Protein AF-A0A818H6S6-F1 (afdb_monomer)

Solvent-accessible surface area (backbone atoms only — not comparable to full-atom values): 7954 Å² total; per-residue (Å²): 131,83,82,66,88,78,78,55,82,82,73,78,74,50,45,66,72,73,88,91,72,84,80,51,72,67,51,68,47,82,46,55,88,86,54,67,40,43,32,43,38,37,36,41,44,70,58,59,29,33,31,98,89,45,42,32,40,36,44,39,36,41,38,41,40,36,33,27,73,91,42,68,80,51,36,34,39,40,41,40,39,42,36,38,33,26,38,85,81,65,83,48,56,67,38,37,40,40,36,39,39,38,39,34,54,57,105,50,98,52,38,40,39,33,43,37,37,45,38,33,27,37,82,97,42,77,79,42,78,49,73,53,75,50,75,46,73,56,82,87,128

Radius of gyration: 19.84 Å; Cα contacts (8 Å, |Δi|>4): 309; chains: 1; bounding box: 61×36×53 Å

Foldseek 3Di:
DDPDPPPDPPPQFFAAPDDDDDAWPFDWDWDDPPAQKTKIKTKTWRHWGAGPVQKIKTKIKIWMWMAGNVHRLFIKIKIWMWIWIDGPVNPWTPKIWIKIWIWGDPPDSFKIKIKIWIWIDTVPGTPDIDIDMDIDTDDDD

Secondary structure (DSSP, 8-state):
----TTSS-----PEESSS-S-S---EEEEE-SSSSEEEEEEEEE---EE-TTSEEEEEEEEEEEEEESS-TT--EEEEEEEEEEEETTSS-EEEEEEEEEEEEE-SSTTEEEEEEEEEEEETTEEEEEEEEEEEEE----

Mean predicted aligned error: 11.94 Å

pLDDT: mean 74.02, std 17.7, range [35.22, 96.06]

Sequence (141 aa):
STRNDFDLPEICQGIPKNDLRDSSINRFRIFDEISEIITLKINEDCDSSEYPDGLIWDETTESIYTIKKNDPQSVRIEINRYLKYYFQDQSTIKVDIKTKSIMFTKNSPSTYEVEHQLNINNKDQIFFDKNWNLSFPRINY

Nearest PDB structures (foldseek):
  6ehd-assembly1_A  TM=3.661E-01  e=3.604E+00  Vibrio cholerae O395
  8xcj-assembly1_B  TM=4.862E-01  e=9.484E+00  Shigella sonnei
  8jto-assembly1_A  TM=3.204E-01  e=6.311E+00  Burkholderia pseudomallei

Organism: NCBI:txid392032

Structure (mmCIF, N/CA/C/O backbone):
data_AF-A0A818H6S6-F1
#
_entry.id   AF-A0A818H6S6-F1
#
loop_
_atom_site.group_PDB
_atom_site.id
_atom_site.type_symbol
_atom_site.label_atom_id
_atom_site.label_alt_id
_atom_site.label_comp_id
_atom_site.label_asym_id
_atom_site.label_entity_id
_atom_site.label_seq_id
_atom_site.pdbx_PDB_ins_code
_atom_site.Cartn_x
_atom_site.Cartn_y
_atom_site.Cartn_z
_atom_site.occupancy
_atom_site.B_iso_or_equiv
_atom_site.auth_seq_id
_atom_site.auth_comp_id
_atom_site.auth_asym_id
_atom_site.auth_atom_id
_atom_site.pdbx_PDB_model_num
ATOM 1 N N . SER A 1 1 ? -39.575 -6.938 -8.090 1.00 41.56 1 SER A N 1
ATOM 2 C CA . SER A 1 1 ? -38.705 -7.480 -7.034 1.00 41.56 1 SER A CA 1
ATOM 3 C C . SER A 1 1 ? -38.413 -6.358 -6.063 1.00 41.56 1 SER A C 1
ATOM 5 O O . SER A 1 1 ? -38.032 -5.274 -6.488 1.00 41.56 1 SER A O 1
ATOM 7 N N . THR A 1 2 ? -38.693 -6.560 -4.784 1.00 42.56 2 THR A N 1
ATOM 8 C CA . THR A 1 2 ? -38.320 -5.618 -3.726 1.00 42.56 2 THR A CA 1
ATOM 9 C C . THR A 1 2 ? -36.807 -5.694 -3.545 1.00 42.56 2 THR A C 1
ATOM 11 O O . THR A 1 2 ? -36.279 -6.783 -3.324 1.00 42.56 2 THR A O 1
ATOM 14 N N . ARG A 1 3 ? -36.108 -4.566 -3.728 1.00 38.50 3 ARG A N 1
ATOM 15 C CA . ARG A 1 3 ? -34.698 -4.437 -3.340 1.00 38.50 3 ARG A CA 1
ATOM 16 C C . ARG A 1 3 ? -34.601 -4.762 -1.851 1.00 38.50 3 ARG A C 1
ATOM 18 O O . ARG A 1 3 ? -35.414 -4.277 -1.072 1.00 38.50 3 ARG A O 1
ATOM 25 N N . ASN A 1 4 ? -33.669 -5.638 -1.502 1.00 39.00 4 ASN A N 1
ATOM 26 C CA . ASN A 1 4 ? -33.379 -5.993 -0.126 1.00 39.00 4 ASN A CA 1
ATOM 27 C C . ASN A 1 4 ? -32.395 -4.935 0.386 1.00 39.00 4 ASN A C 1
ATOM 29 O O . ASN A 1 4 ? -31.259 -4.882 -0.079 1.00 39.00 4 ASN A O 1
ATOM 33 N N . ASP A 1 5 ? -32.829 -4.075 1.305 1.00 43.50 5 ASP A N 1
ATOM 34 C CA . ASP A 1 5 ? -32.013 -2.977 1.856 1.00 43.50 5 ASP A CA 1
ATOM 35 C C . ASP A 1 5 ? -30.813 -3.471 2.705 1.00 43.50 5 ASP A C 1
ATOM 37 O O . ASP A 1 5 ? -30.058 -2.672 3.243 1.00 43.50 5 ASP A O 1
ATOM 41 N N . PHE A 1 6 ? -30.601 -4.792 2.777 1.00 43.41 6 PHE A N 1
ATOM 42 C CA . PHE A 1 6 ? -29.484 -5.467 3.449 1.00 43.41 6 PHE A CA 1
ATOM 43 C C . PHE A 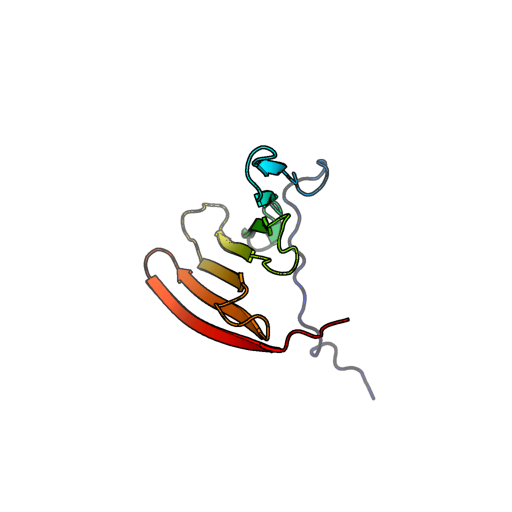1 6 ? -28.285 -5.801 2.536 1.00 43.41 6 PHE A C 1
ATOM 45 O O . PHE A 1 6 ? -27.274 -6.287 3.035 1.00 43.41 6 PHE A O 1
ATOM 52 N N . ASP A 1 7 ? -28.365 -5.557 1.220 1.00 41.53 7 ASP A N 1
ATOM 53 C CA . ASP A 1 7 ? -27.280 -5.883 0.268 1.00 41.53 7 ASP A CA 1
ATOM 54 C C . ASP A 1 7 ? -26.258 -4.746 0.065 1.00 41.53 7 ASP A C 1
ATOM 56 O O . ASP A 1 7 ? -25.313 -4.880 -0.716 1.00 41.53 7 ASP A O 1
ATOM 60 N N . LEU A 1 8 ? -26.426 -3.615 0.751 1.00 41.84 8 LEU A N 1
ATOM 61 C CA . LEU A 1 8 ? -25.431 -2.548 0.778 1.00 41.84 8 LEU A CA 1
ATOM 62 C C . LEU A 1 8 ? -24.716 -2.613 2.128 1.00 41.84 8 LEU A C 1
ATOM 64 O O . LEU A 1 8 ? -25.401 -2.594 3.150 1.00 41.84 8 LEU A O 1
ATOM 68 N N . PRO A 1 9 ? -23.371 -2.682 2.179 1.00 35.22 9 PRO A N 1
ATOM 69 C CA . PRO A 1 9 ? -22.693 -2.443 3.440 1.00 35.22 9 PRO A CA 1
ATOM 70 C C . PRO A 1 9 ? -23.146 -1.064 3.922 1.00 35.22 9 PRO A C 1
ATOM 72 O O . PRO A 1 9 ? -23.013 -0.085 3.183 1.00 35.22 9 PRO A O 1
ATOM 75 N N . GLU A 1 10 ? -23.717 -0.988 5.125 1.00 39.66 10 GLU A N 1
ATOM 76 C CA . GLU A 1 10 ? -23.851 0.284 5.821 1.00 39.66 10 GLU A CA 1
ATOM 77 C C . GLU A 1 10 ? -22.432 0.831 5.955 1.00 39.66 10 GLU A C 1
ATOM 79 O O . GLU A 1 10 ? -21.638 0.400 6.792 1.00 39.66 10 GLU A O 1
ATOM 84 N N . ILE A 1 11 ? -22.070 1.733 5.045 1.00 39.81 11 ILE A N 1
ATOM 85 C CA . ILE A 1 11 ? -20.874 2.540 5.183 1.00 39.81 11 ILE A CA 1
ATOM 86 C C . ILE A 1 11 ? -21.211 3.457 6.347 1.00 39.81 11 ILE A C 1
ATOM 88 O O . ILE A 1 11 ? -21.821 4.508 6.156 1.00 39.81 11 ILE A O 1
ATOM 92 N N . CYS A 1 12 ? -20.881 3.033 7.566 1.00 39.75 12 CYS A N 1
ATOM 93 C CA . CYS A 1 12 ? -20.804 3.948 8.685 1.00 39.75 12 CYS A CA 1
ATOM 94 C C . CYS A 1 12 ? -19.848 5.055 8.233 1.00 39.75 12 CYS A C 1
ATOM 96 O O . CYS A 1 12 ? -18.659 4.822 8.037 1.00 39.75 12 CYS A O 1
ATOM 98 N N . GLN A 1 13 ? -20.378 6.236 7.940 1.00 47.03 13 GLN A N 1
ATOM 99 C CA . GLN A 1 13 ? -19.546 7.390 7.647 1.00 47.03 13 GLN A CA 1
ATOM 100 C C . GLN A 1 13 ? -19.146 7.948 9.007 1.00 47.03 13 GLN A C 1
ATOM 102 O O . GLN A 1 13 ? -20.001 8.415 9.761 1.00 47.03 13 GLN A O 1
ATOM 107 N N . GLY A 1 14 ? -17.869 7.800 9.364 1.00 47.97 14 GLY A N 1
ATOM 108 C CA . GLY A 1 14 ? -17.321 8.439 10.556 1.00 47.97 14 GLY A CA 1
ATOM 109 C C . GLY A 1 14 ? -17.600 9.943 10.511 1.00 47.97 14 GLY A C 1
ATOM 110 O O . GLY A 1 14 ? -17.602 10.551 9.442 1.00 47.97 14 GLY A O 1
ATOM 111 N N . ILE A 1 15 ? -17.869 10.539 11.667 1.00 58.62 15 ILE A N 1
ATOM 112 C CA . ILE A 1 15 ? -17.996 11.984 11.813 1.00 58.62 15 ILE A CA 1
ATOM 113 C C . ILE A 1 15 ? -16.565 12.550 11.798 1.00 58.62 15 ILE A C 1
ATOM 115 O O . ILE A 1 15 ? -15.738 12.161 12.630 1.00 58.62 15 ILE A O 1
ATOM 119 N N . PRO A 1 16 ? -16.222 13.450 10.864 1.00 57.00 16 PRO A N 1
ATOM 120 C CA . PRO A 1 16 ? -14.934 14.128 10.896 1.00 57.00 16 PRO A CA 1
ATOM 121 C C . PRO A 1 16 ? -14.773 14.848 12.239 1.00 57.00 16 PRO A C 1
ATOM 123 O O . PRO A 1 16 ? -15.674 15.566 12.682 1.00 57.00 16 PRO A O 1
ATOM 126 N N . LYS A 1 17 ? -13.642 14.654 12.922 1.00 53.00 17 LYS A N 1
ATOM 127 C CA . LYS A 1 17 ? -13.393 15.292 14.217 1.00 53.00 17 LYS A CA 1
ATOM 128 C C . LYS A 1 17 ? -13.019 16.765 13.990 1.00 53.00 17 LYS A C 1
ATOM 130 O O . LYS A 1 17 ? -11.846 17.107 13.932 1.00 53.00 17 LYS A O 1
ATOM 135 N N . ASN A 1 18 ? -14.045 17.613 13.910 1.00 47.44 18 ASN A N 1
ATOM 136 C CA . ASN A 1 18 ? -14.035 19.059 13.645 1.00 47.44 18 ASN A CA 1
ATOM 137 C C . ASN A 1 18 ? -13.714 19.517 12.211 1.00 47.44 18 ASN A C 1
ATOM 139 O O . ASN A 1 18 ? -12.700 19.179 11.609 1.00 47.44 18 ASN A O 1
ATOM 143 N N . ASP A 1 19 ? -14.612 20.391 11.754 1.00 53.59 19 ASP A N 1
ATOM 144 C CA . ASP A 1 19 ? -14.634 21.135 10.503 1.00 53.59 19 ASP A CA 1
ATOM 145 C C . ASP A 1 19 ? -13.541 22.220 10.404 1.00 53.59 19 ASP A C 1
ATOM 147 O O . ASP A 1 19 ? -13.168 22.853 11.395 1.00 53.59 19 ASP A O 1
ATOM 151 N N . LEU A 1 20 ? -13.160 22.507 9.150 1.00 37.62 20 LEU A N 1
ATOM 152 C CA . LEU A 1 20 ? -12.318 23.605 8.641 1.00 37.62 20 LEU A CA 1
ATOM 153 C C . LEU A 1 20 ? -10.797 23.386 8.666 1.00 37.62 20 LEU A C 1
ATOM 155 O O . LEU A 1 20 ? -10.072 24.095 9.364 1.00 37.62 20 LEU A O 1
ATOM 159 N N . ARG A 1 21 ? -10.295 22.517 7.782 1.00 42.00 21 ARG A N 1
ATOM 160 C CA . ARG A 1 21 ? -9.002 22.707 7.094 1.00 42.00 21 ARG A CA 1
ATOM 161 C C . ARG A 1 21 ? -8.991 21.927 5.780 1.00 42.00 21 ARG A C 1
ATOM 163 O O . ARG A 1 21 ? -9.605 20.869 5.697 1.00 42.00 21 ARG A O 1
ATOM 170 N N . ASP A 1 22 ? -8.348 22.488 4.756 1.00 39.47 22 ASP A N 1
ATOM 171 C CA . ASP A 1 22 ? -8.267 21.870 3.430 1.00 39.47 22 ASP A CA 1
ATOM 172 C C . ASP A 1 22 ? -7.648 20.469 3.530 1.00 39.47 22 ASP A C 1
ATOM 174 O O . ASP A 1 22 ? -6.596 20.288 4.146 1.00 39.47 22 ASP A O 1
ATOM 178 N N . SER A 1 23 ? -8.329 19.492 2.927 1.00 37.62 23 SER A N 1
ATOM 179 C CA . SER A 1 23 ? -7.950 18.080 2.880 1.00 37.62 23 SER A CA 1
ATOM 180 C C . SER A 1 23 ? -6.487 17.869 2.483 1.00 37.62 23 SER A C 1
ATOM 182 O O . SER A 1 23 ? -6.017 18.494 1.529 1.00 37.62 23 SER A O 1
ATOM 184 N N . SER A 1 24 ? -5.832 16.898 3.129 1.00 44.53 24 SER A N 1
ATOM 185 C CA . SER A 1 24 ? -4.559 16.270 2.738 1.00 44.53 24 SER A CA 1
ATOM 186 C C . SER A 1 24 ? -3.409 17.252 2.478 1.00 44.53 24 SER A C 1
ATOM 188 O O . SER A 1 24 ? -3.249 17.792 1.381 1.00 44.53 24 SER A O 1
ATOM 190 N N . ILE A 1 25 ? -2.526 17.442 3.465 1.00 44.88 25 ILE A N 1
ATOM 191 C CA . ILE A 1 25 ? -1.250 18.128 3.227 1.00 44.88 25 ILE A CA 1
ATOM 192 C C . ILE A 1 25 ? -0.358 17.199 2.394 1.00 44.88 25 ILE A C 1
ATOM 194 O O . ILE A 1 25 ? 0.504 16.502 2.925 1.00 44.88 25 ILE A O 1
ATOM 198 N N . ASN A 1 26 ? -0.532 17.233 1.074 1.00 48.59 26 ASN A N 1
ATOM 199 C CA . ASN A 1 26 ? 0.338 16.562 0.118 1.00 48.59 26 ASN A CA 1
ATOM 200 C C . ASN A 1 26 ? 1.714 17.226 0.144 1.00 48.59 26 ASN A C 1
ATOM 202 O O . ASN A 1 26 ? 1.987 18.199 -0.562 1.00 48.59 26 ASN A O 1
ATOM 206 N N . ARG A 1 27 ? 2.608 16.714 0.991 1.00 52.44 27 ARG A N 1
ATOM 207 C CA . ARG A 1 27 ? 4.005 17.154 0.998 1.00 52.44 27 ARG A CA 1
ATOM 208 C C . ARG A 1 27 ? 4.741 16.377 -0.068 1.00 52.44 27 ARG A C 1
ATOM 210 O O . ARG A 1 27 ? 5.144 15.237 0.167 1.00 52.44 27 ARG A O 1
ATOM 217 N N . PHE A 1 28 ? 4.923 17.008 -1.222 1.00 52.78 28 PHE A N 1
ATOM 218 C CA . PHE A 1 28 ? 5.813 16.483 -2.238 1.00 52.78 28 PHE A CA 1
ATOM 219 C C . PHE A 1 28 ? 7.235 17.004 -2.023 1.00 52.78 28 PHE A C 1
ATOM 221 O O . PHE A 1 28 ? 7.458 18.180 -1.731 1.00 52.78 28 PHE A O 1
ATOM 228 N N . ARG A 1 29 ? 8.219 16.121 -2.162 1.00 53.31 29 ARG A N 1
ATOM 229 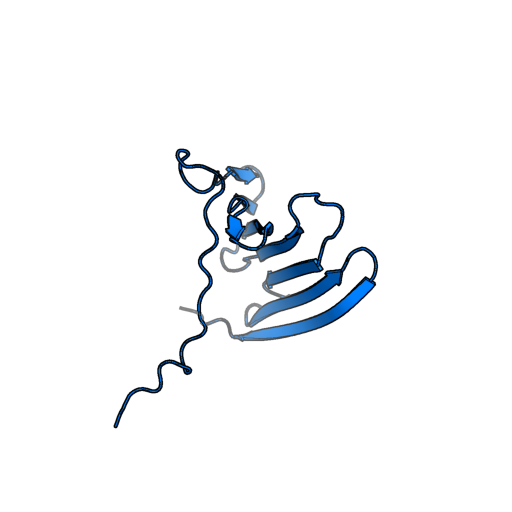C CA . ARG A 1 29 ? 9.630 16.499 -2.211 1.00 53.31 29 ARG A CA 1
ATOM 230 C C . ARG A 1 29 ? 10.256 15.854 -3.432 1.00 53.31 29 ARG A C 1
ATOM 232 O O . ARG A 1 29 ? 10.248 14.631 -3.559 1.00 53.31 29 ARG A O 1
ATOM 239 N N . ILE A 1 30 ? 10.774 16.698 -4.317 1.00 58.16 30 ILE A N 1
ATOM 240 C CA . ILE A 1 30 ? 11.589 16.270 -5.448 1.00 58.16 30 ILE A CA 1
ATOM 241 C C . ILE A 1 30 ? 13.014 16.132 -4.924 1.00 58.16 30 ILE A C 1
ATOM 243 O O . ILE A 1 30 ? 13.577 17.074 -4.362 1.00 58.16 30 ILE A O 1
ATOM 247 N N . PHE A 1 31 ? 13.566 14.935 -5.048 1.00 61.38 31 PHE A N 1
ATOM 248 C CA . PHE A 1 31 ? 14.961 14.658 -4.773 1.00 61.38 31 PHE A CA 1
ATOM 249 C C . PHE A 1 31 ? 15.689 14.466 -6.100 1.00 61.38 31 PHE A C 1
ATOM 251 O O . PHE A 1 31 ? 15.284 13.643 -6.920 1.00 61.38 31 PHE A O 1
ATOM 258 N N . ASP A 1 32 ? 16.791 15.205 -6.208 1.00 57.88 32 ASP A N 1
ATOM 259 C CA . ASP A 1 32 ? 17.893 15.021 -7.145 1.00 57.88 32 ASP A CA 1
ATOM 260 C C . ASP A 1 32 ? 17.623 15.388 -8.618 1.00 57.88 32 ASP A C 1
ATOM 262 O O . ASP A 1 32 ? 16.98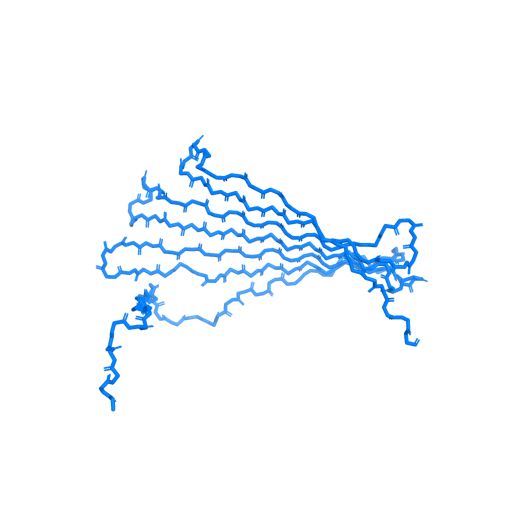4 14.671 -9.382 1.00 57.88 32 ASP A O 1
ATOM 266 N N . GLU A 1 33 ? 18.162 16.535 -9.035 1.00 52.44 33 GLU A N 1
ATOM 267 C CA . GLU A 1 33 ? 18.283 16.903 -10.452 1.00 52.44 33 GLU A CA 1
ATOM 268 C C . GLU A 1 33 ? 19.690 16.616 -11.010 1.00 52.44 33 GLU A C 1
ATOM 270 O O . GLU A 1 33 ? 19.887 16.717 -12.225 1.00 52.44 33 GLU A O 1
ATOM 275 N N . ILE A 1 34 ? 20.645 16.236 -10.147 1.00 58.03 34 ILE A N 1
ATOM 276 C CA . ILE A 1 34 ? 22.081 16.134 -10.444 1.00 58.03 34 ILE A CA 1
ATOM 277 C C . ILE A 1 34 ? 22.459 14.705 -10.857 1.00 58.03 34 ILE A C 1
ATOM 279 O O . ILE A 1 34 ? 23.329 14.526 -11.709 1.00 58.03 34 ILE A O 1
ATOM 283 N N . SER A 1 35 ? 21.785 13.686 -10.319 1.00 62.94 35 SER A N 1
ATOM 284 C CA . SER A 1 35 ? 21.899 12.306 -10.790 1.00 62.94 35 SER A CA 1
ATOM 285 C C . SER A 1 35 ? 20.886 12.022 -11.907 1.00 62.94 35 SER A C 1
ATOM 287 O O . SER A 1 35 ? 19.870 12.698 -12.070 1.00 62.94 35 SER A O 1
ATOM 289 N N . GLU A 1 36 ? 21.147 11.018 -12.738 1.00 75.06 36 GLU A N 1
ATOM 290 C CA . GLU A 1 36 ? 20.263 10.588 -13.832 1.00 75.06 36 GLU A CA 1
ATOM 291 C C . GLU A 1 36 ? 18.909 10.031 -13.341 1.00 75.06 36 GLU A C 1
ATOM 293 O O . GLU A 1 36 ? 18.220 9.339 -14.083 1.00 75.06 36 GLU A O 1
ATOM 298 N N . ILE A 1 37 ? 18.525 10.290 -12.091 1.00 79.62 37 ILE A N 1
ATOM 299 C CA . ILE A 1 37 ? 17.388 9.718 -11.387 1.00 79.62 37 ILE A CA 1
ATOM 300 C C . ILE A 1 37 ? 16.558 10.858 -10.809 1.00 79.62 37 ILE A C 1
ATOM 302 O O . ILE A 1 37 ? 17.056 11.662 -10.037 1.00 79.62 37 ILE A O 1
ATOM 306 N N . ILE A 1 38 ? 15.275 10.892 -11.145 1.00 81.88 38 ILE A N 1
ATOM 307 C CA . ILE A 1 38 ? 14.297 11.798 -10.547 1.00 81.88 38 ILE A CA 1
ATOM 308 C C . ILE A 1 38 ? 13.529 11.001 -9.500 1.00 81.88 38 ILE A C 1
ATOM 310 O O . ILE A 1 38 ? 12.968 9.951 -9.824 1.00 81.88 38 ILE A O 1
ATOM 314 N N . THR A 1 39 ? 13.480 11.489 -8.2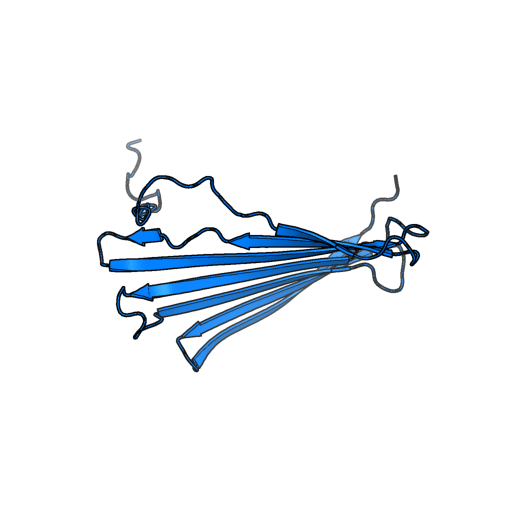60 1.00 83.50 39 THR A N 1
ATOM 315 C CA . THR A 1 39 ? 12.645 10.890 -7.211 1.00 83.50 39 THR A CA 1
ATOM 316 C C . THR A 1 39 ? 11.605 11.878 -6.700 1.00 83.50 39 THR A C 1
ATOM 318 O O . THR A 1 39 ? 11.937 12.978 -6.268 1.00 83.50 39 THR A O 1
ATOM 321 N N . LEU A 1 40 ? 10.343 11.462 -6.701 1.00 83.62 40 LEU A N 1
ATOM 322 C CA . LEU A 1 40 ? 9.214 12.182 -6.130 1.00 83.62 40 LEU A CA 1
ATOM 323 C C . LEU A 1 40 ? 8.693 11.401 -4.926 1.00 83.62 40 LEU A C 1
ATOM 325 O O . LEU A 1 40 ? 8.232 10.272 -5.067 1.00 83.62 40 LEU A O 1
ATOM 329 N N . LYS A 1 41 ? 8.741 12.012 -3.744 1.00 84.50 41 LYS A N 1
ATOM 330 C CA . LYS A 1 41 ? 8.101 11.477 -2.539 1.00 84.50 41 LYS A CA 1
ATOM 331 C C . LYS A 1 41 ? 6.850 12.285 -2.231 1.00 84.50 41 LYS A C 1
ATOM 333 O O . LYS A 1 41 ? 6.967 13.500 -2.116 1.00 84.50 41 LYS A O 1
ATOM 338 N N . ILE A 1 42 ? 5.710 11.624 -2.061 1.00 80.69 42 ILE A N 1
ATOM 339 C CA . ILE A 1 42 ? 4.424 12.198 -1.650 1.00 80.69 42 ILE A CA 1
ATOM 340 C C . ILE A 1 42 ? 4.028 11.546 -0.327 1.00 80.69 42 ILE A C 1
ATOM 342 O O . ILE A 1 42 ? 4.070 10.324 -0.210 1.00 80.69 42 ILE A O 1
ATOM 346 N N . ASN A 1 43 ? 3.658 12.354 0.663 1.00 79.69 43 ASN A N 1
ATOM 347 C CA . ASN A 1 43 ? 3.019 11.862 1.881 1.00 79.69 43 ASN A CA 1
ATOM 348 C C . ASN A 1 43 ? 1.612 12.441 1.940 1.00 79.69 43 ASN A C 1
ATOM 350 O O . ASN A 1 43 ? 1.463 13.662 1.845 1.00 79.69 43 ASN A O 1
ATOM 354 N N . GLU A 1 44 ? 0.634 11.562 2.092 1.00 79.06 44 GLU A N 1
ATOM 355 C CA . GLU A 1 44 ? -0.781 11.867 2.236 1.00 79.06 44 GLU A CA 1
ATOM 356 C C . GLU A 1 44 ? -1.194 11.425 3.641 1.00 79.06 44 GLU A C 1
ATOM 358 O O . GLU A 1 44 ? -0.926 10.299 4.062 1.00 79.06 44 GLU A O 1
ATOM 363 N N . ASP A 1 45 ? -1.803 12.339 4.377 1.00 77.88 45 ASP A N 1
ATOM 364 C CA . ASP A 1 45 ? -2.388 12.089 5.687 1.00 77.88 45 ASP A CA 1
ATOM 365 C C . ASP A 1 45 ? -3.877 12.393 5.534 1.00 77.88 45 ASP A C 1
ATOM 367 O O . ASP A 1 45 ? -4.236 13.501 5.118 1.00 77.88 45 ASP A O 1
ATOM 371 N N . CYS A 1 46 ? -4.720 11.378 5.722 1.00 69.12 46 CYS A N 1
ATOM 372 C CA . CYS A 1 46 ? -6.158 11.483 5.483 1.00 69.12 46 CYS A CA 1
ATOM 373 C C . CYS A 1 46 ? -6.927 12.025 6.695 1.00 69.12 46 CYS A C 1
ATOM 375 O O . CYS A 1 46 ? -8.154 12.086 6.624 1.00 69.12 46 CYS A O 1
ATOM 377 N N . ASP A 1 47 ? -6.216 12.452 7.745 1.00 65.94 47 ASP A N 1
ATOM 378 C CA . ASP A 1 47 ? -6.750 12.850 9.045 1.00 65.94 47 ASP A CA 1
ATOM 379 C C . ASP A 1 47 ? -7.589 11.743 9.717 1.00 65.94 47 ASP A C 1
ATOM 381 O O . ASP A 1 47 ? -8.151 10.830 9.105 1.00 65.94 47 ASP A O 1
ATOM 385 N N . SER A 1 48 ? -7.701 11.815 11.042 1.00 76.38 48 SER A N 1
ATOM 386 C CA . SER A 1 48 ? -8.471 10.830 11.794 1.00 76.38 48 SER A CA 1
ATOM 387 C C . SER A 1 48 ? -9.978 11.119 11.737 1.00 76.38 48 SER A C 1
ATOM 389 O O . SER A 1 48 ? -10.413 12.218 12.091 1.00 76.38 48 SER A O 1
ATOM 391 N N . SER A 1 49 ? -10.792 10.122 11.392 1.00 79.62 49 SER A N 1
ATOM 392 C CA . SER A 1 49 ? -12.259 10.174 11.468 1.00 79.62 49 SER A CA 1
ATOM 393 C C . SER A 1 49 ? -12.769 9.477 12.725 1.00 79.62 49 SER A C 1
ATOM 395 O O . SER A 1 49 ? -12.281 8.403 13.069 1.00 79.62 49 SER A O 1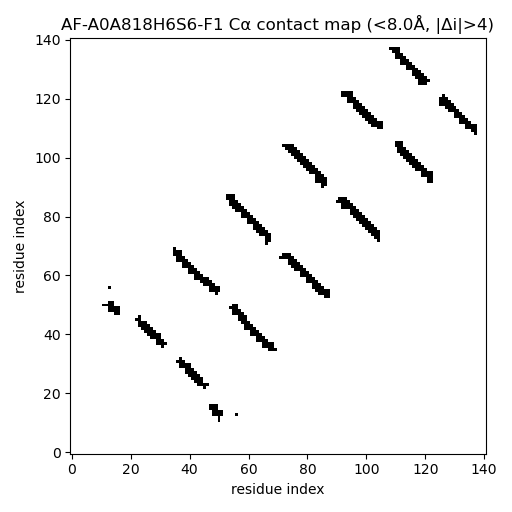
ATOM 397 N N . GLU A 1 50 ? -13.775 10.039 13.396 1.00 79.31 50 GLU A N 1
ATOM 398 C CA . GLU A 1 50 ? -14.344 9.471 14.622 1.00 79.31 50 GLU A CA 1
ATOM 399 C C . GLU A 1 50 ? -15.791 9.015 14.407 1.00 79.31 50 GLU A C 1
ATOM 401 O O . GLU A 1 50 ? -16.659 9.768 13.985 1.00 79.31 50 GLU A O 1
ATOM 406 N N . TYR A 1 51 ? -16.078 7.760 14.705 1.00 78.12 51 TYR A N 1
ATOM 407 C CA . TYR A 1 51 ? -17.395 7.162 14.571 1.00 78.12 51 TYR A CA 1
ATOM 408 C C . TYR A 1 51 ? -18.240 7.410 15.832 1.00 78.12 51 TYR A C 1
ATOM 410 O O . TYR A 1 51 ? -17.688 7.604 16.918 1.00 78.12 51 TYR A O 1
ATOM 418 N N . PRO A 1 52 ? -19.585 7.363 15.733 1.00 76.00 52 PRO A N 1
ATOM 419 C CA . PRO A 1 52 ? -20.483 7.618 16.867 1.00 76.00 52 PRO A CA 1
ATOM 420 C C . PRO A 1 52 ? -20.278 6.709 18.091 1.00 76.00 52 PRO A C 1
ATOM 422 O O . PRO A 1 52 ? -20.680 7.065 19.195 1.00 76.00 52 PRO A O 1
ATOM 425 N N . ASP A 1 53 ? -19.668 5.536 17.910 1.00 77.62 53 ASP A N 1
ATOM 426 C CA . ASP A 1 53 ? -19.326 4.583 18.971 1.00 77.62 53 ASP A CA 1
ATOM 427 C C . ASP A 1 53 ? -17.975 4.887 19.656 1.00 77.62 53 ASP A C 1
ATOM 429 O O . ASP A 1 53 ? -17.510 4.110 20.494 1.00 77.62 53 ASP A O 1
ATOM 433 N N . GLY A 1 54 ? -17.335 6.009 19.308 1.00 77.69 54 GLY A N 1
ATOM 434 C CA . GLY A 1 54 ? -16.033 6.426 19.828 1.00 77.69 54 GLY A CA 1
ATOM 435 C C . GLY A 1 54 ? -14.844 5.709 19.181 1.00 77.69 54 GLY A C 1
ATOM 436 O O . GLY A 1 54 ? -13.718 5.827 19.680 1.00 77.69 54 GLY A O 1
ATOM 437 N N . LEU A 1 55 ? -15.068 4.949 18.101 1.00 83.00 55 LEU A N 1
ATOM 438 C CA . LEU A 1 55 ? -14.002 4.381 17.281 1.00 83.00 55 LEU A CA 1
ATOM 439 C C . LEU A 1 55 ? -13.369 5.474 16.416 1.00 83.00 55 LEU A C 1
ATOM 441 O O . LEU A 1 55 ? -14.061 6.250 15.775 1.00 83.00 55 LEU A O 1
ATOM 445 N N . ILE A 1 56 ? -12.049 5.501 16.350 1.00 84.62 56 ILE A N 1
ATOM 446 C CA . ILE A 1 56 ? -11.273 6.396 15.503 1.00 84.62 56 ILE A CA 1
ATOM 447 C C . ILE A 1 56 ? -10.597 5.575 14.410 1.00 84.62 56 ILE A C 1
ATOM 449 O O . ILE A 1 56 ? -10.051 4.499 14.667 1.00 84.62 56 ILE A O 1
ATOM 453 N N . TRP A 1 57 ? -10.655 6.105 13.197 1.00 85.12 57 TRP A N 1
ATOM 454 C CA . TRP A 1 57 ? -10.022 5.593 11.995 1.00 85.12 57 TRP A CA 1
ATOM 455 C C . TRP A 1 57 ? -8.990 6.601 11.507 1.00 85.12 57 TRP A C 1
ATOM 457 O O . TRP A 1 57 ? -9.325 7.769 11.352 1.00 85.12 57 TRP A O 1
ATOM 467 N N . ASP A 1 58 ? -7.758 6.160 11.289 1.00 85.06 58 ASP A N 1
ATOM 468 C CA . ASP A 1 58 ? -6.634 7.003 10.875 1.00 85.06 58 ASP A CA 1
ATOM 469 C C . ASP A 1 58 ? -5.893 6.337 9.711 1.00 85.06 58 ASP A C 1
ATOM 471 O O . ASP A 1 58 ? -5.615 5.132 9.761 1.00 85.06 58 ASP A O 1
ATOM 475 N N . GLU A 1 59 ? -5.594 7.099 8.660 1.00 85.75 59 GLU A N 1
ATOM 476 C CA . GLU A 1 59 ? -4.928 6.607 7.456 1.00 85.75 59 GLU A CA 1
ATOM 477 C C . GLU A 1 59 ? -3.790 7.534 7.026 1.00 85.75 59 GLU A C 1
ATOM 479 O O . GLU A 1 59 ? -3.981 8.721 6.776 1.00 85.75 59 GLU A O 1
ATOM 484 N N . THR A 1 60 ? -2.609 6.947 6.832 1.00 85.19 60 THR A N 1
ATOM 485 C CA . THR A 1 60 ? -1.468 7.626 6.211 1.00 85.19 60 THR A CA 1
ATOM 486 C C . THR A 1 60 ? -0.952 6.820 5.031 1.00 85.19 60 THR A C 1
ATOM 488 O O . THR A 1 60 ? -0.848 5.590 5.083 1.00 85.19 60 THR A O 1
ATOM 491 N N . THR A 1 61 ? -0.603 7.517 3.957 1.00 86.25 61 THR A N 1
ATOM 492 C CA . THR A 1 61 ? -0.029 6.934 2.748 1.00 86.25 61 THR A CA 1
ATOM 493 C C . THR A 1 61 ? 1.272 7.642 2.394 1.00 86.25 61 THR A C 1
ATOM 495 O O . THR A 1 61 ? 1.341 8.860 2.275 1.00 86.25 61 THR A O 1
ATOM 498 N N . GLU A 1 62 ? 2.328 6.868 2.185 1.00 87.31 62 GLU A N 1
ATOM 499 C CA . GLU A 1 62 ? 3.592 7.341 1.638 1.00 87.31 62 GLU A CA 1
ATOM 500 C C . GLU A 1 62 ? 3.799 6.706 0.266 1.00 87.31 62 GLU A C 1
ATOM 502 O O . GLU A 1 62 ? 3.847 5.484 0.140 1.00 87.31 62 GLU A O 1
ATOM 507 N N . SER A 1 63 ? 3.958 7.543 -0.757 1.00 87.44 63 SER A N 1
ATOM 508 C CA . SER A 1 63 ? 4.246 7.114 -2.122 1.00 87.44 63 SER A CA 1
ATOM 509 C C . SER A 1 63 ? 5.598 7.658 -2.581 1.00 87.44 63 SER A C 1
ATOM 511 O O . SER A 1 63 ? 5.868 8.855 -2.478 1.00 87.44 63 SER A O 1
ATOM 513 N N . ILE A 1 64 ? 6.456 6.793 -3.111 1.00 88.81 64 ILE A N 1
ATOM 514 C CA . ILE A 1 64 ? 7.777 7.133 -3.641 1.00 88.81 64 ILE A CA 1
ATOM 515 C C . ILE A 1 64 ? 7.837 6.678 -5.096 1.00 88.81 64 ILE A C 1
ATOM 517 O O . ILE A 1 64 ? 7.691 5.495 -5.395 1.00 88.81 64 ILE A O 1
ATOM 521 N N . TYR A 1 65 ? 8.086 7.621 -5.996 1.00 87.31 65 TYR A N 1
ATOM 522 C CA . TYR A 1 65 ? 8.233 7.391 -7.426 1.00 87.31 65 TYR A CA 1
ATOM 523 C C . TYR A 1 65 ? 9.666 7.713 -7.827 1.00 87.31 65 TYR A C 1
ATOM 525 O O . TYR A 1 65 ? 10.135 8.825 -7.599 1.00 87.31 65 TYR A O 1
ATOM 533 N N . THR A 1 66 ? 10.356 6.766 -8.447 1.00 87.50 66 THR A N 1
ATOM 534 C CA . THR A 1 66 ? 11.730 6.928 -8.920 1.00 87.50 66 THR A CA 1
ATOM 535 C C . THR A 1 66 ? 11.796 6.587 -10.403 1.00 87.50 66 THR A C 1
ATOM 537 O O . THR A 1 66 ? 11.373 5.506 -10.814 1.00 87.50 66 THR A O 1
ATOM 540 N N . ILE A 1 67 ? 12.333 7.505 -11.207 1.00 84.38 67 ILE A N 1
ATOM 541 C CA . ILE A 1 67 ? 12.455 7.380 -12.665 1.00 84.38 67 ILE A CA 1
ATOM 542 C C . ILE A 1 67 ? 13.901 7.650 -13.061 1.00 84.38 67 ILE A C 1
ATOM 544 O O . ILE A 1 67 ? 14.483 8.640 -12.622 1.00 84.38 67 ILE A O 1
ATOM 548 N N . LYS A 1 68 ? 14.477 6.816 -13.929 1.00 82.00 68 LYS A N 1
ATOM 549 C CA . LYS A 1 68 ? 15.776 7.101 -14.551 1.00 82.00 68 LYS A CA 1
ATOM 550 C C . LYS A 1 68 ? 15.574 7.919 -15.829 1.00 82.00 68 LYS A C 1
ATOM 552 O O . LYS A 1 68 ? 14.780 7.543 -16.681 1.00 82.00 68 LYS A O 1
ATOM 557 N N . LYS A 1 69 ? 16.297 9.025 -15.998 1.00 78.62 69 LYS A N 1
ATOM 558 C CA . LYS A 1 69 ? 16.215 9.908 -17.177 1.00 78.62 69 LYS A CA 1
ATOM 559 C C . LYS A 1 69 ? 16.635 9.193 -18.466 1.00 78.62 69 LYS A C 1
ATOM 561 O O . LYS A 1 69 ? 16.037 9.424 -19.510 1.00 78.62 69 LYS A O 1
ATOM 566 N N . ASN A 1 70 ? 17.650 8.332 -18.390 1.00 79.56 70 ASN A N 1
ATOM 567 C CA . ASN A 1 70 ? 18.168 7.556 -19.525 1.00 79.56 70 ASN A CA 1
ATOM 568 C C . ASN A 1 70 ? 17.366 6.279 -19.824 1.00 79.56 70 ASN A C 1
ATOM 570 O O . ASN A 1 70 ? 17.496 5.724 -20.911 1.00 79.56 70 ASN A O 1
ATOM 574 N N . ASP A 1 71 ? 16.526 5.838 -18.888 1.00 75.62 71 ASP A N 1
ATOM 575 C CA . ASP A 1 71 ? 15.563 4.759 -19.082 1.00 75.62 71 ASP A CA 1
ATOM 576 C C . ASP A 1 71 ? 14.263 5.091 -18.331 1.00 75.62 71 ASP A C 1
ATOM 578 O O . ASP A 1 71 ? 14.044 4.619 -17.209 1.00 75.62 71 ASP A O 1
ATOM 582 N N . PRO A 1 72 ? 13.378 5.905 -18.936 1.00 70.62 72 PRO A N 1
ATOM 583 C CA . PRO A 1 72 ? 12.105 6.282 -18.326 1.00 70.62 72 PRO A CA 1
ATOM 584 C C . PRO A 1 72 ? 11.196 5.086 -18.031 1.00 70.62 72 PRO A C 1
ATOM 586 O O . PRO A 1 72 ? 10.278 5.192 -17.219 1.00 70.62 72 PRO A O 1
ATOM 589 N N . GLN A 1 73 ? 11.441 3.939 -18.673 1.00 73.62 73 GLN A N 1
ATOM 590 C CA . GLN A 1 73 ? 10.685 2.724 -18.418 1.00 73.62 73 GLN A CA 1
ATOM 591 C C . GLN A 1 73 ? 11.166 2.014 -17.145 1.00 73.62 73 GLN A C 1
ATOM 593 O O . GLN A 1 73 ? 10.398 1.228 -16.582 1.00 73.62 73 GLN A O 1
ATOM 598 N N . SER A 1 74 ? 12.390 2.279 -16.669 1.00 71.94 74 SER A N 1
ATOM 599 C CA . SER A 1 74 ? 12.932 1.813 -15.382 1.00 71.94 74 SER A CA 1
ATOM 600 C C . SER A 1 74 ? 12.289 2.536 -14.189 1.00 71.94 74 SER A C 1
ATOM 602 O O . SER A 1 74 ? 12.970 3.144 -13.360 1.00 71.94 74 SER A O 1
ATOM 604 N N . VAL A 1 75 ? 10.958 2.482 -14.102 1.00 79.31 75 VAL A N 1
ATOM 605 C CA . VAL A 1 75 ? 10.203 3.052 -12.987 1.00 79.31 75 VAL A CA 1
ATOM 606 C C . VAL A 1 75 ? 10.318 2.148 -11.764 1.00 79.31 75 VAL A C 1
ATOM 608 O O . VAL A 1 75 ? 10.240 0.918 -11.866 1.00 79.31 75 VAL A O 1
ATOM 611 N N . ARG A 1 76 ? 10.474 2.767 -10.596 1.00 87.94 76 ARG A N 1
ATOM 612 C CA . ARG A 1 76 ? 10.191 2.145 -9.307 1.00 87.94 76 ARG A CA 1
ATOM 613 C C . ARG A 1 76 ? 9.118 2.964 -8.608 1.00 87.94 76 ARG A C 1
ATOM 615 O O . ARG A 1 76 ? 9.274 4.170 -8.450 1.00 87.94 76 ARG A O 1
ATOM 622 N N . ILE A 1 77 ? 8.046 2.301 -8.202 1.00 90.00 77 ILE A N 1
ATOM 623 C CA . ILE A 1 77 ? 6.940 2.908 -7.465 1.00 90.00 77 ILE A CA 1
ATOM 624 C C . ILE A 1 77 ? 6.790 2.127 -6.172 1.00 90.00 77 ILE A C 1
ATOM 626 O O . ILE A 1 77 ? 6.645 0.909 -6.206 1.00 90.00 77 ILE A O 1
ATOM 630 N N . GLU A 1 78 ? 6.839 2.810 -5.041 1.00 92.94 78 GLU A N 1
ATOM 631 C CA . GLU A 1 78 ? 6.638 2.226 -3.722 1.00 92.94 78 GLU A CA 1
ATOM 632 C C . GLU A 1 78 ? 5.505 2.968 -3.026 1.00 92.94 78 GLU A C 1
ATOM 634 O O . GLU A 1 78 ? 5.564 4.183 -2.888 1.00 92.94 78 GLU A O 1
ATOM 639 N N . ILE A 1 79 ? 4.469 2.240 -2.619 1.00 91.38 79 ILE A N 1
ATOM 640 C CA . ILE A 1 79 ? 3.309 2.778 -1.909 1.00 91.38 79 ILE A CA 1
ATOM 641 C C . ILE A 1 79 ? 3.191 2.025 -0.590 1.00 91.38 79 ILE A C 1
ATOM 643 O O . ILE A 1 79 ? 2.971 0.811 -0.579 1.00 91.38 79 ILE A O 1
ATOM 647 N N . ASN A 1 80 ? 3.333 2.750 0.512 1.00 91.94 80 ASN A N 1
ATOM 648 C CA . ASN A 1 80 ? 3.155 2.257 1.867 1.00 91.94 80 ASN A CA 1
ATOM 649 C C . ASN A 1 80 ? 1.892 2.899 2.449 1.00 91.94 80 ASN A C 1
ATOM 651 O O . ASN A 1 80 ? 1.863 4.114 2.629 1.00 91.94 80 ASN A O 1
ATOM 655 N N . ARG A 1 81 ? 0.862 2.106 2.755 1.00 90.25 81 ARG A N 1
ATOM 656 C CA . ARG A 1 81 ? -0.347 2.592 3.440 1.00 90.25 81 ARG A CA 1
ATOM 657 C C . ARG A 1 81 ? -0.416 2.015 4.838 1.00 90.25 81 ARG A C 1
ATOM 659 O O . ARG A 1 81 ? -0.196 0.816 5.027 1.00 90.25 81 ARG A O 1
ATOM 666 N N . TYR A 1 82 ? -0.764 2.863 5.787 1.00 90.50 82 TYR A N 1
ATOM 667 C CA . TYR A 1 82 ? -0.934 2.522 7.186 1.00 90.50 82 TYR A CA 1
ATOM 668 C C . TYR A 1 82 ? -2.322 2.957 7.615 1.00 90.50 82 TYR A C 1
ATOM 670 O O . TYR A 1 82 ? -2.650 4.136 7.552 1.00 90.50 82 TYR A O 1
ATOM 678 N N . LEU A 1 83 ? -3.105 1.990 8.069 1.00 89.44 83 LEU A N 1
ATOM 679 C CA . LEU A 1 83 ? -4.444 2.186 8.587 1.00 89.44 83 LEU A CA 1
ATOM 680 C C . LEU A 1 83 ? -4.470 1.801 10.055 1.00 89.44 83 LEU A C 1
ATOM 682 O O . LEU A 1 83 ? -3.966 0.733 10.409 1.00 89.44 83 LEU A O 1
ATOM 686 N N . LYS A 1 84 ? -5.090 2.621 10.894 1.00 89.44 84 LYS A N 1
ATOM 687 C CA . LYS A 1 84 ? -5.253 2.329 12.315 1.00 89.44 84 LYS A CA 1
ATOM 688 C C . LYS A 1 84 ? -6.697 2.491 12.740 1.00 89.44 84 LYS A C 1
ATOM 690 O O . LYS A 1 84 ? -7.369 3.448 12.369 1.00 89.44 84 LYS A O 1
ATOM 695 N N . TYR A 1 85 ? -7.135 1.562 13.577 1.00 88.56 85 TYR A N 1
ATOM 696 C CA . TYR A 1 85 ? -8.411 1.612 14.272 1.00 88.56 85 TYR A CA 1
ATOM 697 C C . TYR A 1 85 ? -8.164 1.577 15.775 1.00 88.56 85 TYR A C 1
ATOM 699 O O . TYR A 1 85 ? -7.590 0.610 16.283 1.00 88.56 85 TYR A O 1
ATOM 707 N N . TYR A 1 86 ? -8.606 2.600 16.500 1.00 87.25 86 TYR A N 1
ATOM 708 C CA . TYR A 1 86 ? -8.401 2.718 17.948 1.00 87.25 86 TYR A CA 1
ATOM 709 C C . TYR A 1 86 ? -9.548 3.480 18.618 1.00 87.25 86 TYR A C 1
ATOM 711 O O . TYR A 1 86 ? -10.305 4.168 17.951 1.00 87.25 86 TYR A O 1
ATOM 719 N N . PHE A 1 87 ? -9.726 3.342 19.930 1.00 84.00 87 PHE A N 1
ATOM 720 C CA . PHE A 1 87 ? -10.707 4.146 20.676 1.00 84.00 87 PHE A CA 1
ATOM 721 C C . PHE A 1 87 ? -10.133 5.508 21.097 1.00 84.00 87 PHE A C 1
ATOM 723 O O . PHE A 1 87 ? -8.918 5.676 21.137 1.00 84.00 87 PHE A O 1
ATOM 730 N N . GLN A 1 88 ? -10.991 6.468 21.462 1.00 75.62 88 GLN A N 1
ATOM 731 C CA . GLN A 1 88 ? -10.603 7.835 21.865 1.00 75.62 88 GLN A CA 1
ATOM 732 C C . GLN A 1 88 ? -9.438 7.936 22.867 1.00 75.62 88 GLN A C 1
ATOM 734 O O . GLN A 1 88 ? -8.661 8.887 22.803 1.00 75.62 88 GLN A O 1
ATOM 739 N N . ASP A 1 89 ? -9.304 6.977 23.782 1.00 76.75 89 ASP A N 1
ATOM 740 C CA . ASP A 1 89 ? -8.256 6.957 24.807 1.00 76.75 89 ASP A CA 1
ATOM 741 C C . ASP A 1 89 ? -6.876 6.508 24.286 1.00 76.75 89 ASP A C 1
ATOM 743 O O . ASP A 1 89 ? -5.908 6.516 25.046 1.00 76.75 89 ASP A O 1
ATOM 747 N N . GLN A 1 90 ? -6.785 6.090 23.016 1.00 69.44 90 GLN A N 1
ATOM 748 C CA . GLN A 1 90 ? -5.607 5.531 22.333 1.00 69.44 90 GLN A CA 1
ATOM 749 C C . GLN A 1 90 ? -4.947 4.333 23.046 1.00 69.44 90 GLN A C 1
ATOM 751 O O . GLN A 1 90 ? -3.938 3.804 22.579 1.00 69.44 90 GLN A O 1
ATOM 756 N N . SER A 1 91 ? -5.521 3.853 24.153 1.00 67.94 91 SER A N 1
ATOM 757 C CA . SER A 1 91 ? -4.976 2.767 24.978 1.00 67.94 91 SER A CA 1
ATOM 758 C C . SER A 1 91 ? -5.178 1.400 24.311 1.00 67.94 91 SER A C 1
ATOM 760 O O . SER A 1 91 ? -4.460 0.418 24.562 1.00 67.94 91 SER A O 1
ATOM 762 N N . THR A 1 92 ? -6.174 1.347 23.426 1.00 69.31 92 THR A N 1
ATOM 763 C CA . THR A 1 92 ? -6.648 0.141 22.765 1.00 69.31 92 THR A CA 1
ATOM 764 C C . THR A 1 92 ? -6.696 0.365 21.259 1.00 69.31 92 THR A C 1
ATOM 766 O O . THR A 1 92 ? -7.724 0.738 20.692 1.00 69.31 92 THR A O 1
ATOM 769 N N . ILE A 1 93 ? -5.561 0.106 20.605 1.00 72.62 93 ILE A N 1
ATOM 770 C CA . ILE A 1 93 ? -5.531 -0.172 19.168 1.00 72.62 93 ILE A CA 1
ATOM 771 C C . ILE A 1 93 ? -6.276 -1.488 18.960 1.00 72.62 93 ILE A C 1
ATOM 773 O O . ILE A 1 93 ? -5.988 -2.478 19.628 1.00 72.62 93 ILE A O 1
ATOM 777 N N . LYS A 1 94 ? -7.267 -1.487 18.073 1.00 73.12 94 LYS A N 1
ATOM 778 C CA . LYS A 1 94 ? -7.991 -2.694 17.675 1.00 73.12 94 LYS A CA 1
ATOM 779 C C . LYS A 1 94 ? -7.288 -3.387 16.521 1.00 73.12 94 LYS A C 1
ATOM 781 O O . LYS A 1 94 ? -7.190 -4.610 16.531 1.00 73.12 94 LYS A O 1
ATOM 786 N N . VAL A 1 95 ? -6.848 -2.610 15.529 1.00 84.62 95 VAL A N 1
ATOM 787 C CA . VAL A 1 95 ? -6.281 -3.126 14.282 1.00 84.62 95 VAL A CA 1
ATOM 788 C C . VAL A 1 95 ? -5.341 -2.089 13.664 1.00 84.62 95 VAL A C 1
ATOM 790 O O . VAL A 1 95 ? -5.760 -0.963 13.406 1.00 84.62 95 VAL A O 1
ATOM 793 N N . ASP A 1 96 ? -4.109 -2.495 13.371 1.00 88.31 96 ASP A N 1
ATOM 794 C CA . ASP A 1 96 ? -3.175 -1.805 12.483 1.00 88.31 96 ASP A CA 1
ATOM 795 C C . ASP A 1 96 ? -3.076 -2.598 11.177 1.00 88.31 96 ASP A C 1
ATOM 797 O O . ASP A 1 96 ? -2.654 -3.755 11.193 1.00 88.31 96 ASP A O 1
ATOM 801 N N . ILE A 1 97 ? -3.429 -1.990 10.045 1.00 89.88 97 ILE A N 1
ATOM 802 C CA . ILE A 1 97 ? -3.277 -2.589 8.716 1.00 89.88 97 ILE A CA 1
ATOM 803 C C . ILE A 1 97 ? -2.156 -1.866 7.982 1.00 89.88 97 ILE A C 1
ATOM 805 O O . ILE A 1 97 ? -2.222 -0.664 7.744 1.00 89.88 97 ILE A O 1
ATOM 809 N N . LYS A 1 98 ? -1.122 -2.608 7.600 1.00 91.56 98 LYS A N 1
ATOM 810 C CA . LYS A 1 98 ? 0.005 -2.118 6.813 1.00 91.56 98 LYS A CA 1
ATOM 811 C C . LYS A 1 98 ? -0.037 -2.778 5.454 1.00 91.56 98 LYS A C 1
ATOM 813 O O . LYS A 1 98 ? -0.019 -4.006 5.363 1.00 91.56 98 LYS A O 1
ATOM 818 N N . THR A 1 99 ? -0.070 -1.968 4.405 1.00 91.69 99 THR A N 1
ATOM 819 C CA . THR A 1 99 ? 0.124 -2.457 3.043 1.00 91.69 99 THR A CA 1
ATOM 820 C C . THR A 1 99 ? 1.371 -1.846 2.449 1.00 91.69 99 THR A C 1
ATOM 822 O O . THR A 1 99 ? 1.615 -0.649 2.591 1.00 91.69 99 THR A O 1
ATOM 825 N N . LYS A 1 100 ? 2.156 -2.675 1.773 1.00 93.81 100 LYS A N 1
ATOM 826 C CA . LYS A 1 100 ? 3.289 -2.234 0.974 1.00 93.81 100 LYS A CA 1
ATOM 827 C C . LYS A 1 100 ? 3.119 -2.779 -0.426 1.00 93.81 100 LYS A C 1
ATOM 829 O O . LYS A 1 100 ? 2.912 -3.975 -0.591 1.00 93.81 100 LYS A O 1
ATOM 834 N N . SER A 1 101 ? 3.185 -1.905 -1.418 1.00 90.56 101 SER A N 1
ATOM 835 C CA . SER A 1 101 ? 3.159 -2.278 -2.829 1.00 90.56 101 SER A CA 1
ATOM 836 C C . SER A 1 101 ? 4.377 -1.687 -3.513 1.00 90.56 101 SER A C 1
ATOM 838 O O . SER A 1 101 ? 4.594 -0.480 -3.442 1.00 90.56 101 SER A O 1
A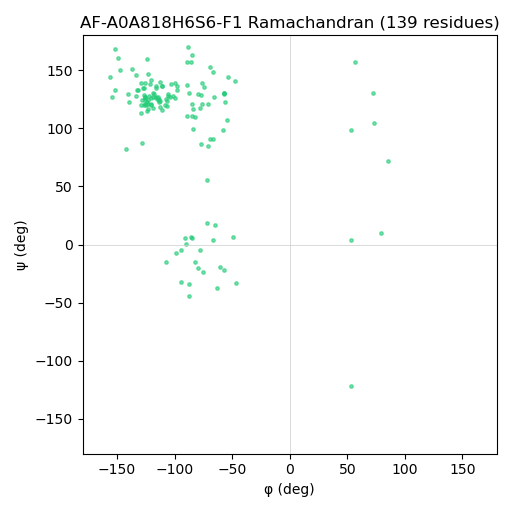TOM 840 N N . ILE A 1 102 ? 5.177 -2.526 -4.161 1.00 90.62 102 ILE A N 1
ATOM 841 C CA . ILE A 1 102 ? 6.383 -2.105 -4.868 1.00 90.62 102 ILE A CA 1
ATOM 842 C C . ILE A 1 102 ? 6.278 -2.576 -6.307 1.00 90.62 102 ILE A C 1
ATOM 844 O O . ILE A 1 102 ? 6.319 -3.774 -6.555 1.00 90.62 102 ILE A O 1
ATOM 848 N N . MET A 1 103 ? 6.200 -1.646 -7.251 1.00 88.19 103 MET A N 1
ATOM 849 C CA . MET A 1 103 ? 6.364 -1.927 -8.672 1.00 88.19 103 MET A CA 1
ATOM 850 C C . MET A 1 103 ? 7.792 -1.601 -9.096 1.00 88.19 103 MET A C 1
ATOM 852 O O . MET A 1 103 ? 8.305 -0.526 -8.779 1.00 88.19 103 MET A O 1
ATOM 856 N N . PHE A 1 104 ? 8.439 -2.502 -9.826 1.00 87.19 104 PHE A N 1
ATOM 857 C CA . PHE A 1 104 ? 9.768 -2.270 -10.382 1.00 87.19 104 PHE A CA 1
ATOM 858 C C . PHE A 1 104 ? 9.990 -3.070 -11.662 1.00 87.19 104 PHE A C 1
ATOM 860 O O . PHE A 1 104 ? 9.232 -3.968 -12.018 1.00 87.19 104 PHE A O 1
ATOM 867 N N . THR A 1 105 ? 11.067 -2.741 -12.362 1.00 82.56 105 THR A N 1
ATOM 868 C CA . THR A 1 105 ? 11.514 -3.467 -13.550 1.00 82.56 105 THR A CA 1
ATOM 869 C C . THR A 1 105 ? 12.749 -4.266 -13.177 1.00 82.56 105 THR A C 1
ATOM 871 O O . THR A 1 105 ? 13.707 -3.736 -12.610 1.00 82.56 105 THR A O 1
ATOM 874 N N . LYS A 1 106 ? 12.695 -5.580 -13.394 1.00 69.06 106 LYS A N 1
ATOM 875 C CA . LYS A 1 106 ? 13.833 -6.471 -13.140 1.00 69.06 106 LYS A CA 1
ATOM 876 C C . LYS A 1 106 ? 14.708 -6.533 -14.394 1.00 69.06 106 LYS A C 1
ATOM 878 O O . LYS A 1 106 ? 14.299 -6.067 -15.446 1.00 69.06 106 LYS A O 1
ATOM 883 N N . ASN A 1 107 ? 15.894 -7.128 -14.280 1.00 55.12 107 ASN A N 1
ATOM 884 C CA . ASN A 1 107 ? 16.977 -7.237 -15.278 1.00 55.12 107 ASN A CA 1
ATOM 885 C C . ASN A 1 107 ? 16.615 -7.717 -16.716 1.00 55.12 107 ASN A C 1
ATOM 887 O O . ASN A 1 107 ? 17.522 -7.936 -17.513 1.00 55.12 107 ASN A O 1
ATOM 891 N N . SER A 1 108 ? 15.338 -7.895 -17.068 1.00 55.91 108 SER A N 1
ATOM 892 C CA . SER A 1 108 ? 14.842 -8.086 -18.432 1.00 55.91 108 SER A CA 1
ATOM 893 C C . SER A 1 108 ? 13.808 -6.998 -18.752 1.00 55.91 108 SER A C 1
ATOM 895 O O . SER A 1 108 ? 12.833 -6.863 -18.012 1.00 55.91 108 SER A O 1
ATOM 897 N N . PRO A 1 109 ? 13.939 -6.255 -19.865 1.00 66.00 109 PRO A N 1
ATOM 898 C CA . PRO A 1 109 ? 13.081 -5.116 -20.202 1.00 66.00 109 PRO A CA 1
ATOM 899 C C . PRO A 1 109 ? 11.658 -5.517 -20.625 1.00 66.00 109 PRO A C 1
ATOM 901 O O . PRO A 1 109 ? 10.976 -4.729 -21.273 1.00 66.00 109 PRO A O 1
ATOM 904 N N . SER A 1 110 ? 11.207 -6.729 -20.301 1.00 72.62 110 SER A N 1
ATOM 905 C CA . SER A 1 110 ? 9.977 -7.338 -20.805 1.00 72.62 110 SER A CA 1
ATOM 906 C C . SER A 1 110 ? 8.851 -7.429 -19.779 1.00 72.62 110 SER A C 1
ATOM 908 O O . SER A 1 110 ? 7.720 -7.671 -20.187 1.00 72.62 110 SER A O 1
ATOM 910 N N . THR A 1 111 ? 9.116 -7.264 -18.479 1.00 81.62 111 THR A N 1
ATOM 911 C CA . THR A 1 111 ? 8.085 -7.362 -17.431 1.00 81.62 111 THR A CA 1
ATOM 912 C C . THR A 1 111 ? 8.210 -6.259 -16.387 1.00 81.62 111 THR A C 1
ATOM 914 O O . THR A 1 111 ? 9.294 -5.739 -16.114 1.00 81.62 111 THR A O 1
ATOM 917 N N . TYR A 1 112 ? 7.071 -5.907 -15.803 1.00 85.00 112 TYR A N 1
ATOM 918 C CA . TYR A 1 112 ? 6.997 -5.233 -14.517 1.00 85.00 112 TYR A CA 1
ATOM 919 C C . TYR A 1 112 ? 6.723 -6.281 -13.446 1.00 85.00 112 TYR A C 1
ATOM 921 O O . TYR A 1 112 ? 5.868 -7.151 -13.615 1.00 85.00 112 TYR A O 1
ATOM 929 N N . GLU A 1 113 ? 7.440 -6.169 -12.340 1.00 89.50 113 GLU A N 1
ATOM 930 C CA . GLU A 1 113 ? 7.226 -6.968 -11.146 1.00 89.50 113 GLU A CA 1
ATOM 931 C C . GLU A 1 113 ? 6.507 -6.106 -10.116 1.00 89.50 113 GLU A C 1
ATOM 933 O O . GLU A 1 113 ? 6.843 -4.930 -9.944 1.00 89.50 113 GLU A O 1
ATOM 938 N N . VAL A 1 114 ? 5.522 -6.687 -9.436 1.00 90.12 114 VAL A N 1
ATOM 939 C CA . VAL A 1 114 ? 4.837 -6.058 -8.313 1.00 90.12 114 VAL A CA 1
ATOM 940 C C . VAL A 1 114 ? 4.874 -6.973 -7.106 1.00 90.12 114 VAL A C 1
ATOM 942 O O . VAL A 1 114 ? 4.359 -8.088 -7.139 1.00 90.12 114 VAL A O 1
ATOM 945 N N . GLU A 1 115 ? 5.466 -6.478 -6.030 1.00 93.75 115 GLU A N 1
ATOM 946 C CA . GLU A 1 115 ? 5.484 -7.128 -4.725 1.00 93.75 115 GLU A CA 1
ATOM 947 C C . GLU A 1 115 ? 4.451 -6.451 -3.831 1.00 93.75 115 GLU A C 1
ATOM 949 O O . GLU A 1 115 ? 4.452 -5.226 -3.686 1.00 93.75 115 GLU A O 1
ATOM 954 N N . HIS A 1 116 ? 3.575 -7.248 -3.230 1.00 93.12 116 HIS A N 1
ATOM 955 C CA . HIS A 1 116 ? 2.580 -6.783 -2.280 1.00 93.12 116 HIS A CA 1
ATOM 956 C C . HIS A 1 116 ? 2.754 -7.480 -0.936 1.00 93.12 116 HIS A C 1
ATOM 958 O O . HIS A 1 116 ? 2.917 -8.699 -0.868 1.00 93.12 116 HIS A O 1
ATOM 964 N N . GLN A 1 117 ? 2.630 -6.702 0.130 1.00 95.56 117 GLN A N 1
ATOM 965 C CA . GLN A 1 117 ? 2.551 -7.175 1.502 1.00 95.56 117 GLN A CA 1
ATOM 966 C C . GLN A 1 117 ? 1.309 -6.587 2.163 1.00 95.56 117 GLN A C 1
ATOM 968 O O . GLN A 1 117 ? 1.054 -5.388 2.048 1.00 95.56 117 GLN A O 1
ATOM 973 N N . LEU A 1 118 ? 0.563 -7.428 2.877 1.00 94.06 118 LEU A N 1
ATOM 974 C CA . LEU A 1 118 ? -0.516 -7.042 3.779 1.00 94.06 118 LEU A CA 1
ATOM 975 C C . LEU A 1 118 ? -0.222 -7.633 5.152 1.00 94.06 118 LEU A C 1
ATOM 977 O O . LEU A 1 118 ? -0.163 -8.851 5.309 1.00 94.06 118 LEU A O 1
ATOM 981 N N . ASN A 1 119 ? -0.095 -6.764 6.142 1.00 94.31 119 ASN A N 1
ATOM 982 C CA . ASN A 1 119 ? 0.142 -7.137 7.522 1.00 94.31 119 ASN A CA 1
ATOM 983 C C . ASN A 1 119 ? -0.933 -6.498 8.413 1.00 94.31 119 ASN A C 1
ATOM 985 O O . ASN A 1 119 ? -1.180 -5.298 8.326 1.00 94.31 119 ASN A O 1
ATOM 989 N N . ILE A 1 120 ? -1.598 -7.313 9.231 1.00 91.19 120 ILE A N 1
ATOM 990 C CA . ILE A 1 120 ? -2.649 -6.900 10.162 1.00 91.19 120 ILE A CA 1
ATOM 991 C C . ILE A 1 120 ? -2.198 -7.271 11.569 1.00 91.19 120 ILE A C 1
ATOM 993 O O . ILE A 1 120 ? -2.000 -8.453 11.868 1.00 91.19 120 ILE A O 1
ATOM 997 N N . ASN A 1 121 ? -2.076 -6.271 12.435 1.00 90.31 121 ASN A N 1
ATOM 998 C CA . ASN A 1 121 ? -1.654 -6.448 13.820 1.00 90.31 121 ASN A CA 1
ATOM 999 C C . ASN A 1 121 ? -2.684 -5.872 14.785 1.00 90.31 121 ASN A C 1
ATOM 1001 O O . ASN A 1 121 ? -3.455 -4.983 14.438 1.00 90.31 121 ASN A O 1
ATOM 1005 N N . ASN A 1 122 ? -2.640 -6.328 16.028 1.00 86.31 122 ASN A N 1
ATOM 1006 C CA . ASN A 1 122 ? -3.206 -5.612 17.162 1.00 86.31 122 ASN A CA 1
ATOM 1007 C C . ASN A 1 122 ? -2.115 -5.555 18.232 1.00 86.31 122 ASN A C 1
ATOM 1009 O O . ASN A 1 122 ? -1.704 -6.593 18.762 1.00 86.31 122 ASN A O 1
ATOM 1013 N N . LYS A 1 123 ? -1.618 -4.343 18.504 1.00 81.19 123 LYS A N 1
ATOM 1014 C CA . LYS A 1 123 ? -0.441 -4.109 19.352 1.00 81.19 123 LYS A CA 1
ATOM 1015 C C . LYS A 1 123 ? 0.747 -4.947 18.853 1.00 81.19 123 LYS A C 1
ATOM 1017 O O . LYS A 1 123 ? 1.128 -4.832 17.691 1.00 81.19 123 LYS A O 1
ATOM 1022 N N . ASP A 1 124 ? 1.291 -5.813 19.702 1.00 81.19 124 ASP A N 1
ATOM 1023 C CA . ASP A 1 124 ? 2.482 -6.618 19.413 1.00 81.19 124 ASP A CA 1
ATOM 1024 C C . ASP A 1 124 ? 2.160 -7.989 18.791 1.00 81.19 124 ASP A C 1
ATOM 1026 O O . ASP A 1 124 ? 3.052 -8.817 18.606 1.00 81.19 124 ASP A O 1
ATOM 1030 N N . GLN A 1 125 ? 0.888 -8.262 18.482 1.00 86.00 125 GLN A N 1
ATOM 1031 C CA . GLN A 1 125 ? 0.455 -9.537 17.914 1.00 86.00 125 GLN A CA 1
ATOM 1032 C C . GLN A 1 125 ? 0.095 -9.393 16.437 1.00 86.00 125 GLN A C 1
ATOM 1034 O O . GLN A 1 125 ? -0.765 -8.592 16.066 1.00 86.00 125 GLN A O 1
ATOM 1039 N N . ILE A 1 126 ? 0.727 -10.218 15.601 1.00 89.75 126 ILE A N 1
ATOM 1040 C CA . ILE A 1 126 ? 0.424 -10.330 14.173 1.00 89.75 126 ILE A CA 1
ATOM 1041 C C . ILE A 1 126 ? -0.752 -11.296 14.006 1.00 89.75 126 ILE A C 1
ATOM 1043 O O . ILE A 1 126 ? -0.636 -12.479 14.323 1.00 89.75 126 ILE A O 1
ATOM 1047 N N . PHE A 1 127 ? -1.878 -10.802 13.494 1.00 90.06 127 PHE A N 1
ATOM 1048 C CA . PHE A 1 127 ? -3.066 -11.613 13.195 1.00 90.06 127 PHE A CA 1
ATOM 1049 C C . PHE A 1 127 ? -3.007 -12.203 11.794 1.00 90.06 127 PHE A C 1
ATOM 1051 O O . PHE A 1 127 ? -3.503 -13.301 11.545 1.00 90.06 127 PHE A O 1
ATOM 1058 N N . PHE A 1 128 ? -2.423 -11.450 10.870 1.00 92.56 128 PHE A N 1
ATOM 1059 C CA . PHE A 1 128 ? -2.326 -11.838 9.480 1.00 92.56 128 PHE A CA 1
ATOM 1060 C C . PHE A 1 128 ? -1.089 -11.201 8.862 1.00 92.56 128 PHE A C 1
ATOM 1062 O O . PHE A 1 128 ? -0.849 -10.006 9.020 1.00 92.56 128 PHE A O 1
ATOM 1069 N N . ASP A 1 129 ? -0.317 -11.996 8.136 1.00 94.56 129 ASP A N 1
ATOM 1070 C CA . ASP A 1 129 ? 0.778 -11.516 7.304 1.00 94.56 129 ASP A CA 1
ATOM 1071 C C . ASP A 1 129 ? 0.764 -12.317 6.010 1.00 94.56 129 ASP A C 1
ATOM 1073 O O . ASP A 1 129 ? 0.792 -13.552 6.018 1.00 94.56 129 ASP A O 1
ATOM 1077 N N . LYS A 1 130 ? 0.650 -11.612 4.890 1.00 96.06 130 LYS A N 1
ATOM 1078 C CA . LYS A 1 130 ? 0.622 -12.225 3.571 1.00 96.06 130 LYS A CA 1
AT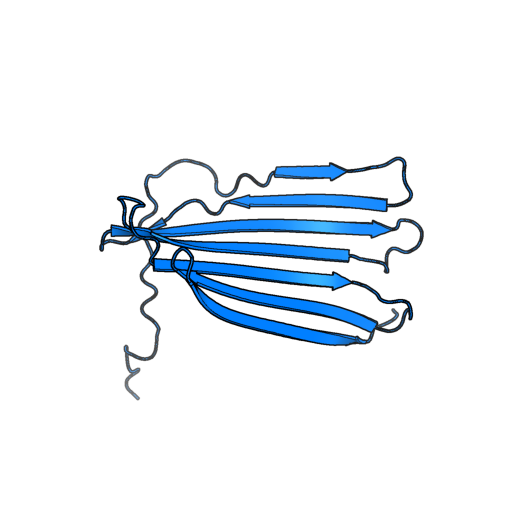OM 1079 C C . LYS A 1 130 ? 1.421 -11.389 2.598 1.00 96.06 130 LYS A C 1
ATOM 1081 O O . LYS A 1 130 ? 1.162 -10.203 2.419 1.00 96.06 130 LYS A O 1
ATOM 1086 N N . ASN A 1 131 ? 2.305 -12.081 1.895 1.00 95.94 131 ASN A N 1
ATOM 1087 C CA . ASN A 1 131 ? 3.059 -11.553 0.773 1.00 95.94 131 ASN A CA 1
ATOM 1088 C C . ASN A 1 131 ? 2.600 -12.244 -0.509 1.00 95.94 131 ASN A C 1
ATOM 1090 O O . ASN A 1 131 ? 2.352 -13.453 -0.513 1.00 95.94 131 ASN A O 1
ATOM 1094 N N . TRP A 1 132 ? 2.478 -11.491 -1.596 1.00 96.00 132 TRP A N 1
ATOM 1095 C CA . TRP A 1 132 ? 2.251 -12.055 -2.920 1.00 96.00 132 TRP A CA 1
ATOM 1096 C C . TRP A 1 132 ? 2.904 -11.197 -3.990 1.00 96.00 132 TRP A C 1
ATOM 1098 O O . TRP A 1 132 ? 3.011 -9.980 -3.859 1.00 96.00 132 TRP A O 1
ATOM 1108 N N . ASN A 1 133 ? 3.310 -11.860 -5.067 1.00 93.19 133 AS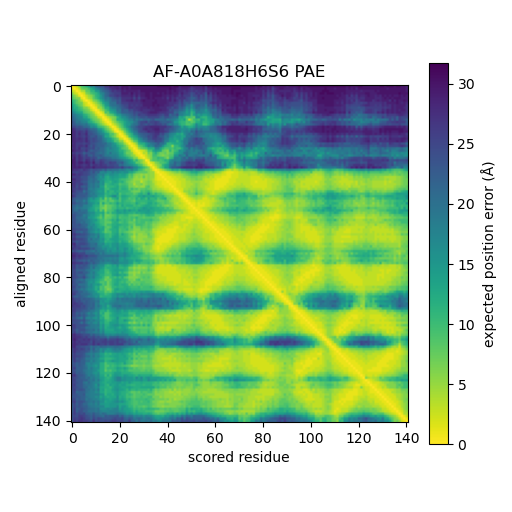N A N 1
ATOM 1109 C CA . ASN A 1 133 ? 4.012 -11.231 -6.170 1.00 93.19 133 ASN A CA 1
ATOM 1110 C C . ASN A 1 133 ? 3.207 -11.416 -7.451 1.00 93.19 133 ASN A C 1
ATOM 1112 O O . ASN A 1 133 ? 2.621 -12.476 -7.683 1.00 93.19 133 ASN A O 1
ATOM 1116 N N . LEU A 1 134 ? 3.194 -10.380 -8.274 1.00 89.56 134 LEU A N 1
ATOM 1117 C CA . LEU A 1 134 ? 2.591 -10.360 -9.595 1.00 89.56 134 LEU A CA 1
ATOM 1118 C C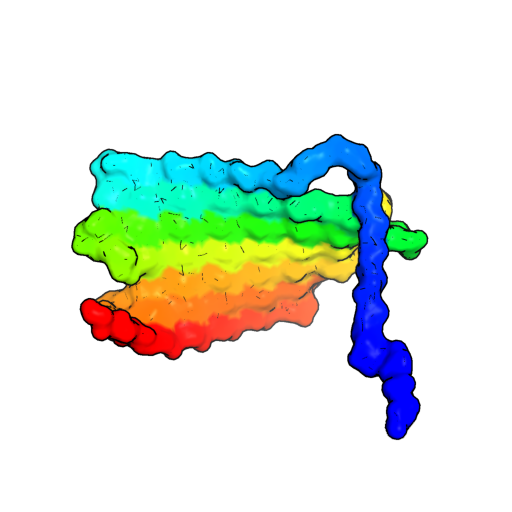 . LEU A 1 134 ? 3.666 -9.967 -10.604 1.00 89.56 134 LEU A C 1
ATOM 1120 O O . LEU A 1 134 ? 4.535 -9.152 -10.308 1.00 89.56 134 LEU A O 1
ATOM 1124 N N . SER A 1 135 ? 3.578 -10.519 -11.807 1.00 88.38 135 SER A N 1
ATOM 1125 C CA . SER A 1 135 ? 4.415 -10.124 -12.936 1.00 88.38 135 SER A CA 1
ATOM 1126 C C . SER A 1 135 ? 3.510 -9.910 -14.137 1.00 88.38 135 SER A C 1
ATOM 1128 O O . SER A 1 135 ? 2.628 -10.732 -14.402 1.00 88.38 135 SER A O 1
ATOM 1130 N N . PHE A 1 136 ? 3.686 -8.797 -14.843 1.00 85.00 136 PHE A N 1
ATOM 1131 C CA . PHE A 1 136 ? 2.948 -8.510 -16.072 1.00 85.00 136 PHE A CA 1
ATOM 1132 C C . PHE A 1 136 ? 3.881 -8.024 -17.179 1.00 85.00 136 PHE A C 1
ATOM 1134 O O . PHE A 1 136 ? 4.882 -7.358 -16.905 1.00 85.00 136 PHE A O 1
ATOM 1141 N N . PRO A 1 137 ? 3.582 -8.362 -18.446 1.00 83.44 137 PRO A N 1
ATOM 1142 C CA . PRO A 1 137 ? 4.418 -7.976 -19.569 1.00 83.44 137 PRO A CA 1
ATOM 1143 C C . PRO A 1 137 ? 4.403 -6.461 -19.787 1.00 83.44 137 PRO A C 1
ATOM 1145 O O . PRO A 1 137 ? 3.399 -5.781 -19.574 1.00 83.44 137 PRO A O 1
ATOM 1148 N N . ARG A 1 138 ? 5.525 -5.938 -20.274 1.00 76.25 138 ARG A N 1
ATOM 1149 C CA . ARG A 1 138 ? 5.636 -4.584 -20.811 1.00 76.25 138 ARG A CA 1
ATOM 1150 C C . ARG A 1 138 ? 5.031 -4.541 -22.211 1.00 76.25 138 ARG A C 1
ATOM 1152 O O . ARG A 1 138 ? 5.399 -5.338 -23.072 1.00 76.25 138 ARG A O 1
ATOM 1159 N N . ILE A 1 139 ? 4.126 -3.595 -22.442 1.00 70.06 139 ILE A N 1
ATOM 1160 C CA . ILE A 1 139 ? 3.648 -3.264 -23.786 1.00 70.06 139 ILE A CA 1
ATOM 1161 C C . ILE A 1 139 ? 4.593 -2.193 -24.331 1.00 70.06 139 ILE A C 1
ATOM 1163 O O . ILE A 1 139 ? 4.611 -1.072 -23.825 1.00 70.06 139 ILE A O 1
ATOM 1167 N N . ASN A 1 140 ? 5.405 -2.552 -25.324 1.00 61.00 140 ASN A N 1
ATOM 1168 C CA . ASN A 1 140 ? 6.218 -1.584 -26.056 1.00 61.00 140 ASN A CA 1
ATOM 1169 C C . ASN A 1 140 ? 5.307 -0.869 -27.062 1.00 61.00 140 ASN A C 1
ATOM 1171 O O . ASN A 1 140 ? 4.730 -1.533 -27.924 1.00 61.00 140 ASN A O 1
ATOM 1175 N N . TYR A 1 141 ? 5.160 0.449 -26.908 1.00 56.03 141 TYR A N 1
ATOM 1176 C CA . TYR A 1 141 ? 4.495 1.328 -27.875 1.00 56.03 141 TYR A CA 1
ATOM 1177 C C . TYR A 1 141 ? 5.498 1.876 -28.887 1.00 56.03 141 TYR A C 1
ATOM 1179 O O . TYR A 1 141 ? 6.651 2.143 -28.473 1.00 56.03 141 TYR A O 1
#